Protein AF-A0A8I0L2X0-F1 (afdb_monomer)

Secondary structure (DSSP, 8-state):
-TTS-EEEE--HHHHHHHHTT--EEGGGT-TT--SEEEEEETTT--EEEEEEEETTEEEEEEEEEE--

Organism: NCBI:txid611301

Foldseek 3Di:
DPPAAEDEDADPVVLVCLLVFHKDFCVVGDLPQDFKYWYAHNVPRHTAFIWTQDPVHNRMITTPGGDD

Sequence (68 aa):
LKGLPSIKIKDSHIKKRILNGQKFNKNEFDNKIKDQIVFIDDDSEKVLAIYMVHPTKESEIKPKKVFN

Solvent-accessible surface area (backbone atoms only — not comparable to full-atom values): 4014 Å² total; per-residue (Å²): 119,91,88,62,55,70,47,73,46,74,56,65,68,57,52,53,41,49,66,70,52,52,66,43,54,34,74,82,79,46,80,79,69,79,51,59,40,33,38,24,34,60,88,75,73,42,67,38,32,35,32,27,51,32,95,91,40,85,58,30,30,34,62,75,43,67,52,132

Structure (mmCIF, N/CA/C/O backbone):
data_AF-A0A8I0L2X0-F1
#
_entry.id   AF-A0A8I0L2X0-F1
#
loop_
_atom_site.group_PDB
_atom_site.id
_atom_site.type_symbol
_atom_site.label_atom_id
_atom_site.label_alt_id
_atom_site.label_comp_id
_atom_site.label_asym_id
_atom_site.label_entity_id
_atom_site.label_seq_id
_atom_site.pdbx_PDB_ins_code
_atom_site.Cartn_x
_atom_site.Cartn_y
_atom_site.Cartn_z
_atom_site.occupancy
_atom_site.B_iso_or_equiv
_atom_site.auth_seq_id
_atom_site.auth_comp_id
_atom_site.auth_asym_id
_atom_site.auth_atom_id
_atom_site.pdbx_PDB_model_num
ATOM 1 N N . LEU A 1 1 ? -14.048 0.257 -4.523 1.00 59.56 1 LEU A N 1
ATOM 2 C CA . LEU A 1 1 ? -12.938 -0.583 -4.010 1.00 59.56 1 LEU A CA 1
ATOM 3 C C . LEU A 1 1 ? -13.203 -2.088 -4.099 1.00 59.56 1 LEU A C 1
ATOM 5 O O . LEU A 1 1 ? -12.251 -2.839 -3.948 1.00 59.56 1 LEU A O 1
ATOM 9 N N . LYS A 1 2 ? -14.434 -2.555 -4.381 1.00 53.66 2 LYS A N 1
ATOM 10 C CA . LY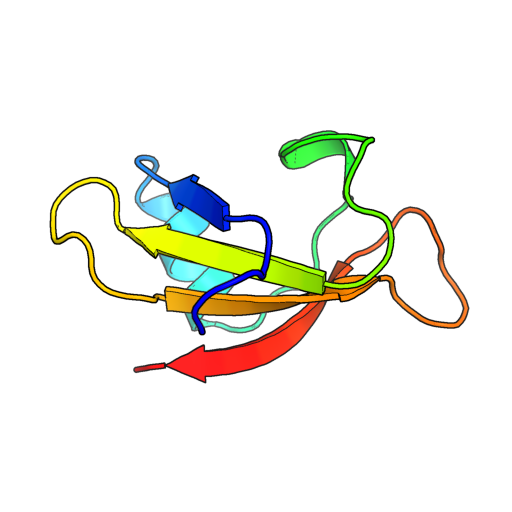S A 1 2 ? -14.678 -3.979 -4.665 1.00 53.66 2 LYS A CA 1
ATOM 11 C C . LYS A 1 2 ? -13.814 -4.429 -5.855 1.00 53.66 2 LYS A C 1
ATOM 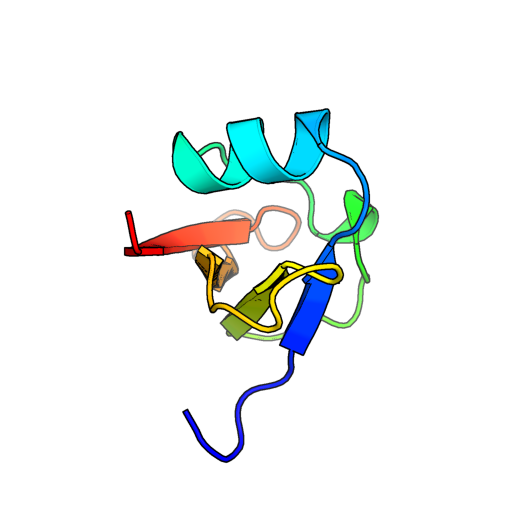13 O O . LYS A 1 2 ? -13.891 -3.807 -6.910 1.00 53.66 2 LYS A O 1
ATOM 18 N N . GLY A 1 3 ? -12.989 -5.457 -5.653 1.00 80.25 3 GLY A N 1
ATOM 19 C CA . GLY A 1 3 ? -12.197 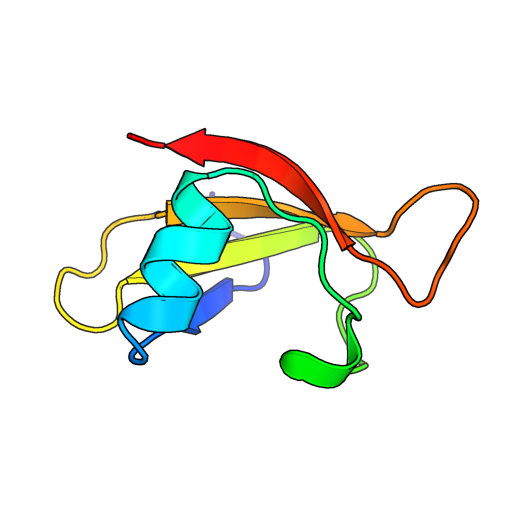-6.113 -6.702 1.00 80.25 3 GLY A CA 1
ATOM 20 C C . GLY A 1 3 ? -10.692 -5.816 -6.719 1.00 80.25 3 GLY A C 1
ATOM 21 O O . GLY A 1 3 ? -9.971 -6.524 -7.413 1.00 80.25 3 GLY A O 1
ATOM 22 N N . LEU A 1 4 ? -10.191 -4.829 -5.964 1.00 85.69 4 LEU A N 1
ATOM 23 C CA . LEU A 1 4 ? -8.739 -4.652 -5.819 1.00 85.69 4 LEU A CA 1
ATOM 24 C C . LEU A 1 4 ? -8.190 -5.591 -4.736 1.00 85.69 4 LEU A C 1
ATOM 26 O O . LEU A 1 4 ? -8.836 -5.732 -3.694 1.00 85.69 4 LEU A O 1
ATOM 30 N N . PRO A 1 5 ? -7.006 -6.199 -4.937 1.00 93.38 5 PRO A N 1
ATOM 31 C CA . PRO A 1 5 ? -6.349 -6.943 -3.875 1.00 93.38 5 PRO A CA 1
ATOM 32 C C . PRO A 1 5 ? -6.005 -5.998 -2.718 1.00 93.38 5 PRO A C 1
ATOM 34 O O . PRO A 1 5 ? -5.703 -4.815 -2.916 1.00 93.38 5 PRO A O 1
ATOM 37 N N . SER A 1 6 ? -6.057 -6.528 -1.502 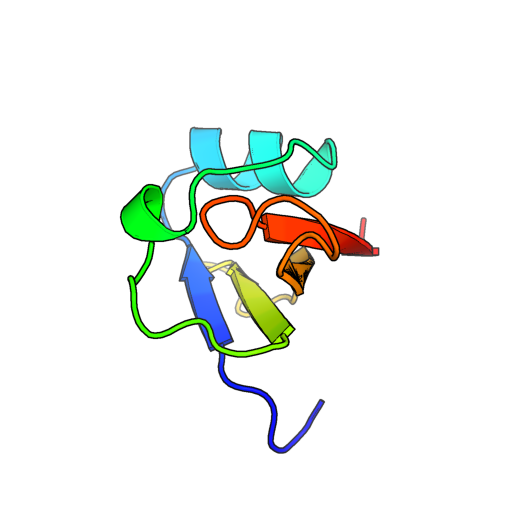1.00 94.56 6 SER A N 1
ATOM 38 C CA . SER A 1 6 ? -5.828 -5.761 -0.282 1.00 94.56 6 SER A CA 1
ATOM 39 C C . SER A 1 6 ? -4.931 -6.506 0.691 1.00 94.56 6 SER A C 1
ATOM 41 O O . SER A 1 6 ? -5.010 -7.729 0.790 1.00 94.56 6 SER A O 1
ATOM 43 N N .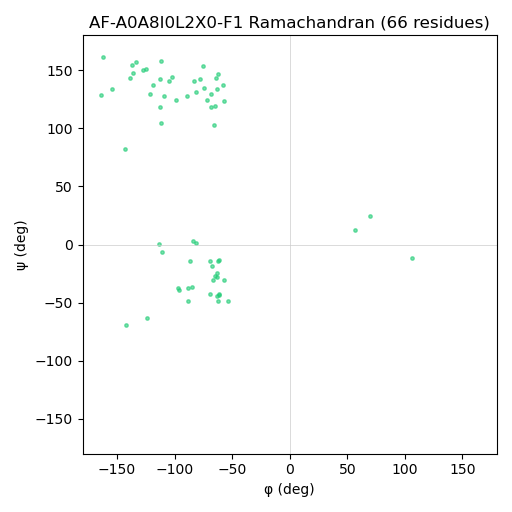 ILE A 1 7 ? -4.136 -5.756 1.448 1.00 95.38 7 ILE A N 1
ATOM 44 C CA . ILE A 1 7 ? -3.296 -6.267 2.530 1.00 95.38 7 ILE A CA 1
ATOM 45 C C . ILE A 1 7 ? -3.710 -5.563 3.816 1.00 95.38 7 ILE A C 1
ATOM 47 O O . ILE A 1 7 ? -3.797 -4.331 3.856 1.00 95.38 7 ILE A O 1
ATOM 51 N N . LYS A 1 8 ? -3.959 -6.353 4.863 1.00 96.25 8 LYS A N 1
ATOM 52 C CA . LYS A 1 8 ? -4.173 -5.831 6.209 1.00 96.25 8 LYS A CA 1
ATOM 53 C C . LYS A 1 8 ? -2.833 -5.553 6.874 1.00 96.25 8 LYS A C 1
ATOM 55 O O . LYS A 1 8 ? -1.930 -6.387 6.846 1.00 96.25 8 LYS A O 1
ATOM 60 N N . ILE A 1 9 ? -2.702 -4.368 7.448 1.00 97.00 9 ILE A N 1
ATOM 61 C CA . ILE A 1 9 ? -1.488 -3.885 8.091 1.00 97.00 9 ILE A CA 1
ATOM 62 C C . ILE A 1 9 ? -1.762 -3.773 9.578 1.00 97.00 9 ILE A C 1
ATOM 64 O O . ILE A 1 9 ? -2.609 -2.988 9.996 1.00 97.00 9 ILE A O 1
ATOM 68 N N . LYS A 1 10 ? -1.008 -4.535 10.367 1.00 96.94 10 LYS A N 1
ATOM 69 C CA . LYS A 1 10 ? -1.075 -4.505 11.830 1.00 96.94 10 LYS A CA 1
ATOM 70 C C . LYS A 1 10 ? 0.010 -3.625 12.451 1.00 96.94 10 LYS A C 1
ATOM 72 O O . LYS A 1 10 ? -0.246 -2.908 13.411 1.00 96.94 10 LYS A O 1
ATOM 77 N N . ASP A 1 11 ? 1.210 -3.636 11.874 1.00 97.38 11 ASP A N 1
ATOM 78 C CA . ASP A 1 11 ? 2.364 -2.894 12.386 1.00 97.38 11 ASP A CA 1
ATOM 79 C C . ASP A 1 11 ? 2.142 -1.370 12.313 1.00 97.38 11 ASP A C 1
ATOM 81 O O . ASP A 1 11 ? 1.971 -0.795 11.234 1.00 97.38 11 ASP A O 1
ATOM 85 N N . SER A 1 12 ? 2.163 -0.703 13.470 1.00 96.56 12 SER A N 1
ATOM 86 C CA . SER A 1 12 ? 1.887 0.732 13.596 1.00 96.56 12 SER A CA 1
ATOM 87 C C . SER A 1 12 ? 2.939 1.623 12.929 1.00 96.56 12 SER A C 1
ATOM 89 O O . SER A 1 12 ? 2.605 2.699 12.420 1.00 96.56 12 SER A O 1
ATOM 91 N N . HIS A 1 13 ? 4.196 1.183 12.868 1.00 97.50 13 HIS A N 1
ATOM 92 C CA . HIS A 1 13 ? 5.257 1.897 12.172 1.00 97.50 13 HIS A CA 1
ATOM 93 C C . HIS A 1 13 ? 5.024 1.851 10.659 1.00 97.50 13 HIS A C 1
ATOM 95 O O . HIS A 1 13 ? 5.114 2.882 9.988 1.00 97.50 13 HIS A O 1
ATOM 101 N N . ILE 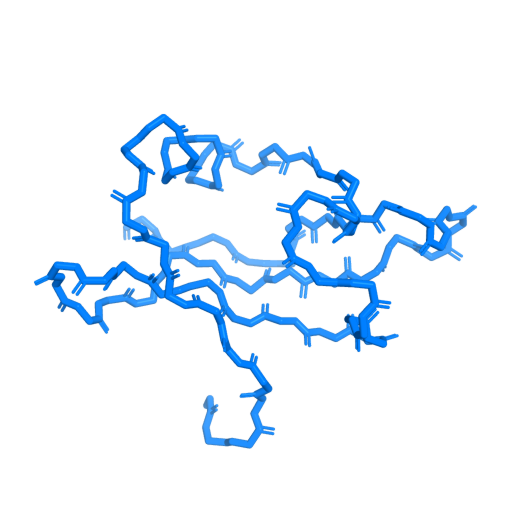A 1 14 ? 4.621 0.697 10.122 1.00 97.38 14 ILE A N 1
ATOM 102 C CA . ILE A 1 14 ? 4.232 0.569 8.713 1.00 97.38 14 ILE A CA 1
ATOM 103 C C . ILE A 1 14 ? 2.995 1.418 8.399 1.00 97.38 14 ILE A C 1
ATOM 105 O O . ILE A 1 14 ? 3.021 2.154 7.412 1.00 97.38 14 ILE A O 1
ATOM 109 N N . LYS A 1 15 ? 1.957 1.414 9.253 1.00 97.44 15 LYS A N 1
ATOM 110 C CA . LYS A 1 15 ? 0.779 2.294 9.082 1.00 97.44 15 LYS A CA 1
ATOM 111 C C . LYS A 1 15 ? 1.194 3.760 8.957 1.00 97.44 15 LYS A C 1
ATOM 113 O O . LYS A 1 15 ? 0.788 4.436 8.016 1.00 97.44 15 LYS A O 1
ATOM 118 N N . LYS A 1 16 ? 2.061 4.243 9.855 1.00 97.50 16 LYS A N 1
ATOM 119 C CA . LYS A 1 16 ? 2.565 5.626 9.826 1.00 97.50 16 LYS A CA 1
ATOM 120 C C . LYS A 1 16 ? 3.331 5.936 8.536 1.00 97.50 16 LYS A C 1
ATOM 122 O O . LYS A 1 16 ? 3.126 6.990 7.942 1.00 97.50 16 LYS A O 1
ATOM 127 N N . ARG A 1 17 ? 4.187 5.019 8.074 1.00 98.12 17 ARG A N 1
ATOM 128 C CA . ARG A 1 17 ? 4.920 5.155 6.802 1.00 98.12 17 ARG A CA 1
ATOM 129 C C . ARG A 1 17 ? 3.969 5.234 5.598 1.00 98.12 17 ARG A C 1
ATOM 131 O O . ARG A 1 17 ? 4.173 6.078 4.726 1.00 98.12 17 ARG A O 1
ATOM 138 N N . ILE A 1 18 ? 2.919 4.407 5.576 1.00 97.81 18 ILE A N 1
ATOM 139 C CA . ILE A 1 18 ? 1.869 4.420 4.542 1.00 97.81 18 ILE A CA 1
ATOM 140 C C . ILE A 1 18 ? 1.120 5.758 4.540 1.00 97.81 18 ILE A C 1
ATOM 142 O O . ILE A 1 18 ? 0.980 6.375 3.486 1.00 97.81 18 ILE A O 1
ATOM 146 N N . LEU A 1 19 ? 0.681 6.233 5.710 1.00 97.00 19 LEU A N 1
ATOM 147 C CA . LEU A 1 19 ? -0.043 7.504 5.850 1.00 97.00 19 LEU A CA 1
ATOM 148 C C . LEU A 1 19 ? 0.823 8.723 5.488 1.00 97.00 19 LEU A C 1
ATOM 150 O O . LEU A 1 19 ? 0.321 9.727 4.996 1.00 97.00 19 LEU A O 1
ATOM 154 N N . ASN A 1 20 ? 2.142 8.615 5.636 1.00 97.50 20 ASN A N 1
ATOM 155 C CA . ASN A 1 20 ? 3.086 9.632 5.171 1.00 97.50 20 ASN A CA 1
ATOM 156 C C . ASN A 1 20 ? 3.412 9.527 3.666 1.00 97.50 20 ASN A C 1
ATOM 158 O O . ASN A 1 20 ? 4.236 10.289 3.163 1.00 97.50 20 ASN A O 1
ATOM 162 N N . GLY A 1 21 ? 2.816 8.576 2.938 1.00 97.38 21 GLY A N 1
ATOM 163 C CA . GLY A 1 21 ? 3.040 8.392 1.504 1.00 97.38 21 GLY A CA 1
ATOM 164 C C . GLY A 1 21 ? 4.434 7.863 1.152 1.00 97.38 21 GLY A C 1
ATOM 165 O O . GLY A 1 21 ? 4.922 8.085 0.041 1.00 97.38 21 GLY A O 1
ATOM 166 N N . GLN A 1 22 ? 5.106 7.171 2.074 1.00 98.00 22 GLN A N 1
ATOM 167 C CA . GLN A 1 22 ? 6.422 6.605 1.789 1.00 98.00 22 GLN A CA 1
ATOM 168 C C . GLN A 1 22 ? 6.327 5.541 0.683 1.00 98.00 22 GLN A C 1
ATOM 170 O O . GLN A 1 22 ? 5.359 4.784 0.617 1.00 98.00 22 GLN A O 1
ATOM 175 N N . LYS A 1 23 ? 7.332 5.467 -0.194 1.00 97.56 23 LYS A N 1
ATOM 176 C CA . LYS A 1 23 ? 7.488 4.348 -1.137 1.00 97.56 23 LYS A CA 1
ATOM 177 C C . LYS A 1 23 ? 8.020 3.115 -0.408 1.00 97.56 23 LYS A C 1
ATOM 179 O O . LYS A 1 23 ? 8.743 3.248 0.578 1.00 97.56 23 LYS A O 1
ATOM 184 N N . PHE A 1 24 ? 7.717 1.938 -0.934 1.00 97.25 24 PHE A N 1
ATOM 185 C CA . PHE A 1 24 ? 8.182 0.673 -0.370 1.00 97.25 24 PHE A CA 1
ATOM 186 C C . PHE A 1 24 ? 8.725 -0.237 -1.455 1.00 97.25 24 PHE A C 1
ATOM 188 O O . PHE A 1 24 ? 8.331 -0.125 -2.618 1.00 97.25 24 PHE A O 1
ATOM 195 N N . ASN A 1 25 ? 9.577 -1.175 -1.065 1.00 95.69 25 ASN A N 1
ATOM 196 C CA . ASN A 1 25 ? 9.846 -2.328 -1.901 1.00 95.69 25 ASN A CA 1
ATOM 197 C C . ASN A 1 25 ? 8.637 -3.279 -1.832 1.00 95.69 25 ASN A C 1
ATOM 199 O O . ASN A 1 25 ? 8.127 -3.555 -0.748 1.00 95.69 25 ASN A O 1
ATOM 203 N N . LYS A 1 26 ? 8.167 -3.800 -2.969 1.00 92.38 26 LYS A N 1
ATOM 204 C CA . LYS A 1 26 ? 7.026 -4.732 -3.011 1.00 92.38 26 LYS A CA 1
ATOM 205 C C . LYS A 1 26 ? 7.263 -5.982 -2.156 1.00 92.38 26 LYS A C 1
ATOM 207 O O . LYS A 1 26 ? 6.319 -6.509 -1.573 1.00 92.38 26 LYS A O 1
ATOM 212 N N . ASN A 1 27 ? 8.526 -6.393 -2.028 1.00 91.25 27 ASN A N 1
ATOM 213 C CA . ASN A 1 27 ? 8.934 -7.562 -1.262 1.00 91.25 27 ASN A CA 1
ATOM 214 C C . ASN A 1 27 ? 8.765 -7.372 0.257 1.00 91.25 27 ASN A C 1
ATOM 216 O O . ASN A 1 27 ? 8.798 -8.358 0.983 1.00 91.25 27 ASN A O 1
ATOM 220 N N . GLU A 1 28 ? 8.563 -6.138 0.744 1.00 93.44 28 GLU A N 1
ATOM 221 C CA . GLU A 1 28 ? 8.201 -5.880 2.149 1.00 93.44 28 GLU A CA 1
ATOM 222 C C . GLU A 1 28 ? 6.789 -6.395 2.495 1.00 93.44 28 GLU A C 1
ATOM 224 O O . GLU A 1 28 ? 6.485 -6.562 3.673 1.00 93.44 28 GLU A O 1
ATOM 229 N N . PHE A 1 29 ? 5.927 -6.649 1.499 1.00 90.56 29 PHE A N 1
ATOM 230 C CA . PHE A 1 29 ? 4.539 -7.073 1.716 1.00 90.56 29 PHE A CA 1
ATOM 231 C C . PHE A 1 29 ? 4.206 -8.387 1.007 1.00 90.56 29 PHE A C 1
ATOM 233 O O . PHE A 1 29 ? 3.870 -9.373 1.656 1.00 90.56 29 PHE A O 1
ATOM 240 N N . ASP A 1 30 ? 4.275 -8.391 -0.327 1.00 78.88 30 ASP A N 1
ATOM 241 C CA . ASP A 1 30 ? 4.065 -9.563 -1.178 1.00 78.88 30 ASP A CA 1
ATOM 242 C C . ASP A 1 30 ? 4.623 -9.272 -2.582 1.00 78.88 30 ASP A C 1
ATOM 244 O O . ASP A 1 30 ? 4.264 -8.288 -3.238 1.00 78.88 30 ASP A O 1
ATOM 248 N N . ASN A 1 31 ? 5.459 -10.174 -3.093 1.00 73.69 31 ASN A N 1
ATOM 249 C CA . ASN A 1 31 ? 6.021 -10.092 -4.443 1.00 73.69 31 ASN A CA 1
ATOM 250 C C . ASN A 1 31 ? 4.951 -10.157 -5.549 1.00 73.69 31 ASN A C 1
ATOM 252 O O . ASN A 1 31 ? 5.250 -9.850 -6.705 1.00 73.69 31 ASN A O 1
ATOM 256 N N . LYS A 1 32 ? 3.716 -10.562 -5.222 1.00 80.50 32 LYS A N 1
ATOM 257 C CA . LYS A 1 32 ? 2.593 -10.712 -6.160 1.00 80.50 32 LYS A CA 1
ATOM 258 C C . LYS A 1 32 ? 1.817 -9.422 -6.436 1.00 80.50 32 LYS A C 1
ATOM 260 O O . LYS A 1 32 ? 0.838 -9.472 -7.182 1.00 80.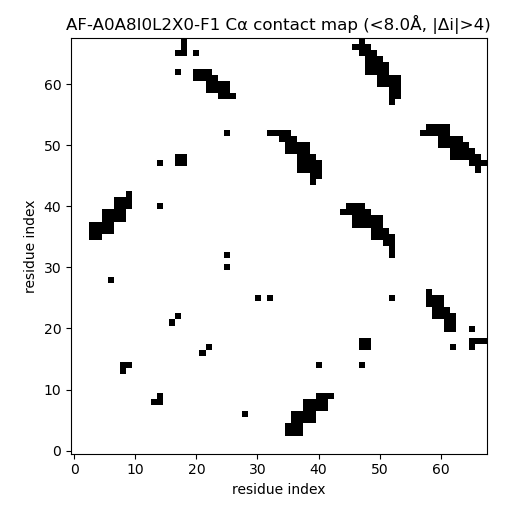50 32 LYS A O 1
ATOM 265 N N . ILE A 1 33 ? 2.221 -8.272 -5.891 1.00 87.69 33 ILE A N 1
ATOM 266 C CA . ILE A 1 33 ? 1.615 -6.981 -6.249 1.00 87.69 33 ILE A CA 1
ATOM 267 C C . ILE A 1 33 ? 1.940 -6.673 -7.721 1.00 87.69 33 ILE A C 1
ATOM 269 O O . ILE A 1 33 ? 3.061 -6.293 -8.052 1.00 87.69 33 ILE A O 1
ATOM 273 N N . LYS A 1 34 ? 0.958 -6.876 -8.610 1.00 86.50 34 LYS A N 1
ATOM 274 C CA . LYS A 1 34 ? 1.129 -6.714 -10.066 1.00 86.50 34 LYS A CA 1
ATOM 275 C C . LYS A 1 34 ? 0.877 -5.298 -10.566 1.00 86.50 34 LYS A C 1
ATOM 277 O O . LYS A 1 34 ? 1.549 -4.864 -11.489 1.00 86.50 34 LYS A O 1
ATOM 282 N N . ASP A 1 35 ? -0.108 -4.614 -9.992 1.00 91.81 35 ASP A N 1
ATOM 283 C CA . ASP A 1 35 ? -0.510 -3.290 -10.470 1.00 91.81 35 ASP A CA 1
ATOM 284 C C . ASP A 1 35 ? -0.881 -2.375 -9.305 1.00 91.81 35 ASP A C 1
ATOM 286 O O . ASP A 1 35 ? -0.119 -1.474 -8.967 1.00 91.81 35 ASP A O 1
ATOM 290 N N . GLN A 1 36 ? -1.996 -2.650 -8.622 1.00 94.31 36 GLN A N 1
ATOM 291 C CA . GLN A 1 36 ? -2.471 -1.866 -7.480 1.00 94.31 36 GLN A CA 1
ATOM 292 C C . GLN A 1 36 ? -2.739 -2.742 -6.262 1.00 94.31 36 GLN A C 1
ATOM 294 O O . GLN A 1 36 ? -3.124 -3.901 -6.401 1.00 94.31 36 GLN A O 1
ATOM 299 N N . ILE A 1 37 ? -2.570 -2.164 -5.074 1.00 96.25 37 ILE A N 1
ATOM 300 C CA . ILE A 1 37 ? -2.898 -2.795 -3.795 1.00 96.25 37 ILE A CA 1
ATOM 301 C C . ILE A 1 37 ? -3.563 -1.783 -2.863 1.00 96.25 37 ILE A C 1
ATOM 303 O O . ILE A 1 37 ? -3.208 -0.601 -2.852 1.00 96.25 37 ILE A O 1
ATOM 307 N N . VAL A 1 38 ? -4.540 -2.244 -2.088 1.00 96.75 38 VAL A N 1
ATOM 308 C CA . VAL A 1 38 ? -5.173 -1.462 -1.023 1.00 96.75 38 VAL A CA 1
ATOM 309 C C . VAL A 1 38 ? -4.553 -1.850 0.314 1.00 96.75 38 VAL A C 1
ATOM 311 O O . VAL A 1 38 ? -4.582 -3.019 0.690 1.00 96.75 38 VAL A O 1
ATOM 314 N N . PHE A 1 39 ? -4.029 -0.878 1.051 1.00 96.69 39 PHE A N 1
ATOM 315 C CA . PHE A 1 39 ? -3.644 -1.083 2.442 1.00 96.69 39 PHE A CA 1
ATOM 316 C C . PHE A 1 39 ? -4.825 -0.781 3.355 1.00 96.69 39 PHE A C 1
ATOM 318 O O . PHE A 1 39 ? -5.436 0.286 3.257 1.00 96.69 39 PHE A O 1
ATOM 325 N N . ILE A 1 40 ? -5.134 -1.731 4.231 1.00 96.94 40 ILE A N 1
ATOM 326 C CA . ILE A 1 40 ? -6.224 -1.662 5.204 1.00 96.94 40 ILE A CA 1
ATOM 327 C C . ILE A 1 40 ? -5.609 -1.758 6.598 1.00 96.94 40 ILE A C 1
ATOM 329 O O . ILE A 1 40 ? -4.699 -2.550 6.823 1.00 96.94 40 ILE A O 1
ATOM 333 N N . ASP A 1 41 ? -6.082 -0.938 7.522 1.00 97.38 41 ASP A N 1
ATOM 334 C CA . ASP A 1 41 ? -5.772 -1.060 8.938 1.00 97.38 41 ASP A CA 1
ATOM 335 C C . ASP A 1 41 ? -6.432 -2.326 9.502 1.00 97.38 41 ASP A C 1
ATOM 337 O O . ASP A 1 41 ? -7.656 -2.440 9.478 1.00 97.38 41 ASP A O 1
ATOM 341 N N . ASP A 1 42 ? -5.626 -3.265 10.001 1.00 97.44 42 ASP A N 1
ATOM 342 C CA . ASP A 1 42 ? -6.109 -4.535 10.564 1.00 97.44 42 ASP A CA 1
ATOM 343 C C . ASP A 1 42 ? -6.985 -4.340 11.814 1.00 97.44 42 ASP A C 1
ATOM 345 O O . ASP A 1 42 ? -7.870 -5.148 12.069 1.00 97.44 42 ASP A O 1
ATOM 349 N N . ASP A 1 43 ? -6.781 -3.255 12.570 1.00 96.56 43 ASP A N 1
ATOM 350 C CA . ASP A 1 43 ? -7.504 -3.023 13.826 1.00 96.56 43 ASP A CA 1
ATOM 351 C C . ASP A 1 43 ? -8.868 -2.355 13.596 1.00 96.56 43 ASP A C 1
ATOM 353 O O . ASP A 1 43 ? -9.834 -2.626 14.308 1.00 96.56 43 ASP A O 1
ATOM 357 N N . SER A 1 44 ? -8.953 -1.446 12.618 1.00 96.38 44 SER A N 1
ATOM 358 C CA . SER A 1 44 ? -10.146 -0.617 12.387 1.00 96.38 44 SER A CA 1
ATOM 359 C C . SER A 1 44 ? -10.907 -0.941 11.102 1.00 96.38 44 SER A C 1
ATOM 361 O O . SER A 1 44 ? -11.960 -0.350 10.859 1.00 96.38 44 SER A O 1
ATOM 363 N N . GLU A 1 45 ? -10.372 -1.833 10.262 1.00 95.56 45 GLU A N 1
ATOM 364 C CA . GLU A 1 45 ? -10.853 -2.150 8.905 1.00 95.56 45 GLU A CA 1
ATOM 365 C C . GLU A 1 45 ? -10.919 -0.930 7.965 1.00 95.56 45 GLU A C 1
ATOM 367 O O . GLU A 1 45 ? -11.496 -0.981 6.873 1.00 95.56 45 GLU A O 1
ATOM 372 N N . LYS A 1 46 ? -10.313 0.197 8.359 1.00 95.62 46 LYS A N 1
ATOM 373 C CA . LYS A 1 46 ? -10.269 1.411 7.546 1.00 95.62 46 LYS A CA 1
ATOM 374 C C . LYS A 1 46 ? -9.226 1.281 6.449 1.00 95.62 46 LYS A C 1
ATOM 376 O O . LYS A 1 46 ? -8.129 0.769 6.646 1.00 95.62 46 LYS A O 1
ATOM 381 N N . VAL A 1 47 ? -9.548 1.820 5.281 1.00 96.75 47 VAL A N 1
ATOM 382 C CA . VAL A 1 47 ? -8.588 1.942 4.182 1.00 96.75 47 VAL A CA 1
ATOM 383 C C . VAL A 1 47 ? -7.567 3.023 4.529 1.00 96.75 47 VAL A C 1
ATOM 385 O O . VAL A 1 47 ? -7.949 4.161 4.773 1.00 96.75 47 VAL A O 1
ATOM 388 N N . LEU A 1 48 ? -6.281 2.671 4.502 1.00 97.31 48 LEU A N 1
ATOM 389 C CA . LEU A 1 48 ? -5.159 3.586 4.732 1.00 97.31 48 LEU A CA 1
ATOM 390 C C . LEU A 1 48 ? -4.717 4.254 3.428 1.00 97.31 48 LEU A C 1
ATOM 392 O O . LEU A 1 48 ? -4.530 5.466 3.355 1.00 97.31 48 LEU A O 1
ATOM 396 N N . ALA A 1 49 ? -4.527 3.458 2.374 1.00 97.69 49 ALA A N 1
ATOM 397 C CA . ALA A 1 49 ? -4.025 3.948 1.095 1.00 97.69 49 ALA A CA 1
ATOM 398 C C . ALA A 1 49 ? -4.296 2.974 -0.055 1.00 97.69 49 ALA A C 1
ATOM 400 O O . ALA A 1 49 ? -4.492 1.777 0.141 1.00 97.69 49 ALA A O 1
ATOM 401 N N . ILE A 1 50 ? -4.232 3.492 -1.279 1.00 97.31 50 ILE A N 1
ATOM 402 C CA . ILE A 1 50 ? -4.065 2.715 -2.505 1.00 97.31 50 ILE A CA 1
ATOM 403 C C . ILE A 1 50 ? -2.656 2.984 -3.019 1.00 97.31 50 ILE A C 1
ATOM 405 O O . ILE A 1 50 ? -2.267 4.140 -3.208 1.00 97.31 50 ILE A O 1
ATOM 409 N N . TYR A 1 51 ? -1.910 1.917 -3.270 1.00 97.25 51 TYR A N 1
ATOM 410 C CA . TYR A 1 51 ? -0.577 1.947 -3.858 1.00 97.25 51 TYR A CA 1
ATOM 411 C C . TYR A 1 51 ? -0.600 1.336 -5.254 1.00 97.25 51 TYR A C 1
ATOM 413 O O . TYR A 1 51 ? -1.496 0.559 -5.586 1.00 97.25 51 TYR A O 1
ATOM 421 N N . MET A 1 52 ? 0.388 1.699 -6.067 1.00 95.88 52 MET A N 1
ATOM 422 C CA . MET A 1 52 ? 0.624 1.090 -7.371 1.00 95.88 52 MET A CA 1
ATOM 423 C C . MET A 1 52 ? 2.106 0.816 -7.609 1.00 95.88 52 MET A C 1
ATOM 425 O O . MET A 1 52 ? 2.957 1.500 -7.032 1.00 95.88 52 MET A O 1
ATOM 429 N N . VAL A 1 53 ? 2.412 -0.157 -8.466 1.00 95.75 53 VAL A N 1
ATOM 430 C CA . VAL A 1 53 ? 3.786 -0.434 -8.908 1.00 95.75 53 VAL A CA 1
ATOM 431 C C . VAL A 1 53 ? 4.377 0.824 -9.551 1.00 95.75 53 VAL A C 1
ATOM 433 O O . VAL A 1 53 ? 3.709 1.564 -10.279 1.00 95.75 53 VAL A O 1
ATOM 436 N N . HIS A 1 54 ? 5.632 1.132 -9.228 1.00 95.38 54 HIS A N 1
ATOM 437 C CA . HIS A 1 54 ? 6.321 2.280 -9.796 1.00 95.38 54 HIS A CA 1
ATOM 438 C C . HIS A 1 54 ? 6.583 2.034 -11.294 1.00 95.38 54 HIS A C 1
ATOM 440 O O . HIS A 1 54 ? 7.178 1.016 -11.638 1.00 95.38 54 HIS A O 1
ATOM 446 N N . PRO A 1 55 ? 6.231 2.972 -12.196 1.00 90.19 55 PRO A N 1
ATOM 447 C CA . PRO A 1 55 ? 6.239 2.724 -13.645 1.00 90.19 55 PRO A CA 1
ATOM 448 C C . PRO A 1 55 ? 7.628 2.425 -14.223 1.00 90.19 55 PRO A C 1
ATOM 450 O O . PRO A 1 55 ? 7.744 1.794 -15.261 1.00 90.19 55 PRO A O 1
ATOM 453 N N . THR A 1 56 ? 8.683 2.895 -13.558 1.00 93.31 56 THR A N 1
ATOM 454 C CA . THR A 1 56 ? 10.081 2.695 -13.976 1.00 93.31 56 THR A CA 1
ATOM 455 C C . THR A 1 56 ? 10.892 1.821 -13.019 1.00 93.31 56 THR A C 1
ATOM 457 O O . THR A 1 56 ? 12.084 1.628 -13.230 1.00 93.31 56 THR A O 1
ATOM 460 N N . LYS A 1 57 ? 10.283 1.331 -11.931 1.00 94.00 57 LYS A N 1
ATOM 461 C CA . LYS A 1 57 ? 10.968 0.552 -10.892 1.00 94.00 57 LYS A CA 1
ATOM 462 C C . LYS A 1 57 ? 10.041 -0.547 -10.384 1.00 94.00 57 LYS A C 1
ATOM 464 O O . LYS A 1 57 ? 9.400 -0.393 -9.353 1.00 94.00 57 LYS A O 1
ATOM 469 N N . GLU A 1 58 ? 9.971 -1.664 -11.095 1.00 90.44 58 GLU A N 1
ATO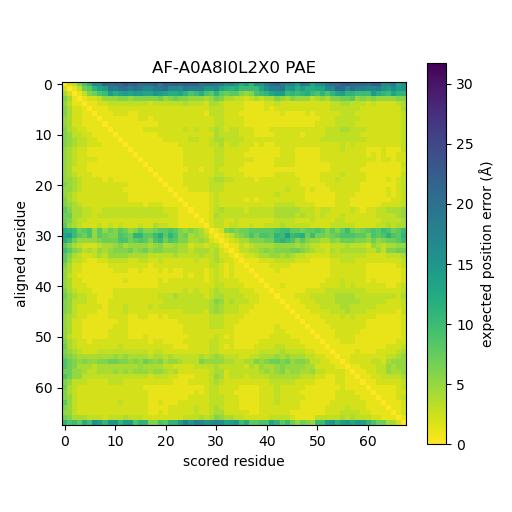M 470 C CA . GLU A 1 58 ? 8.997 -2.737 -10.827 1.00 90.44 58 GLU A CA 1
ATOM 471 C C . GLU A 1 58 ? 9.114 -3.404 -9.444 1.00 90.44 58 GLU A C 1
ATOM 473 O O . GLU A 1 58 ? 8.235 -4.169 -9.042 1.00 90.44 58 GLU A O 1
ATOM 478 N N . SER A 1 59 ? 10.212 -3.174 -8.722 1.00 93.00 59 SER A N 1
ATOM 479 C CA . SER A 1 59 ? 10.397 -3.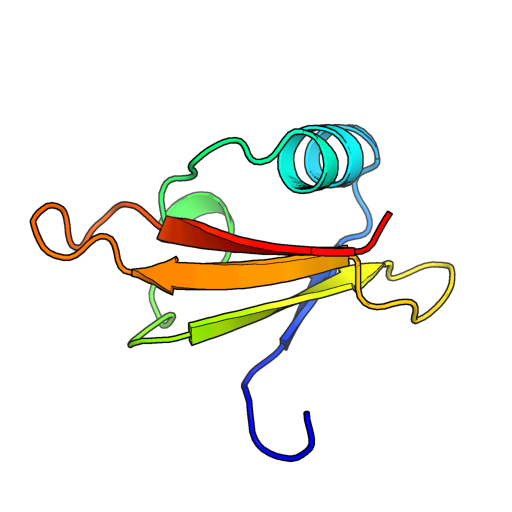612 -7.336 1.00 93.00 59 SER A CA 1
ATOM 480 C C . SER A 1 59 ? 9.845 -2.623 -6.309 1.00 93.00 59 SER A C 1
ATOM 482 O O . SER A 1 59 ? 9.700 -2.995 -5.150 1.00 93.00 59 SER A O 1
ATOM 484 N N . GLU A 1 60 ? 9.525 -1.389 -6.699 1.00 95.56 60 GLU A N 1
ATOM 485 C CA . GLU A 1 60 ? 8.969 -0.364 -5.819 1.00 95.56 60 GLU A CA 1
ATOM 486 C C . GLU A 1 60 ? 7.457 -0.219 -6.030 1.00 95.56 60 GLU A C 1
ATOM 488 O O . GLU A 1 60 ? 6.948 -0.255 -7.151 1.00 95.56 60 GLU A O 1
ATOM 493 N N . ILE A 1 61 ? 6.738 0.042 -4.943 1.00 97.12 61 ILE A N 1
ATOM 494 C CA . ILE A 1 61 ? 5.365 0.542 -4.962 1.00 97.12 61 ILE A CA 1
ATOM 495 C C . ILE A 1 61 ? 5.333 1.972 -4.421 1.00 97.12 61 ILE A C 1
ATOM 497 O O . ILE A 1 61 ? 6.058 2.333 -3.488 1.00 97.12 61 ILE A O 1
ATOM 501 N N . LYS A 1 62 ? 4.480 2.807 -5.013 1.00 97.44 62 LYS A N 1
ATOM 502 C CA . LYS A 1 62 ? 4.298 4.212 -4.636 1.00 97.44 62 LYS A CA 1
ATOM 503 C C . LYS A 1 62 ? 2.831 4.512 -4.317 1.00 97.44 62 LYS A C 1
ATOM 505 O O . LYS A 1 62 ? 1.952 3.869 -4.901 1.00 97.44 62 LYS A O 1
ATOM 510 N N . PRO A 1 63 ? 2.543 5.491 -3.440 1.00 97.44 63 PRO A N 1
ATOM 511 C CA . PRO A 1 63 ? 1.167 5.870 -3.161 1.00 97.44 63 PRO A CA 1
ATOM 512 C C . PRO A 1 63 ? 0.503 6.411 -4.429 1.00 97.44 63 PRO A C 1
ATOM 514 O O . PRO A 1 63 ? 1.058 7.244 -5.148 1.00 97.44 63 PRO A O 1
ATOM 517 N N . LYS A 1 64 ? -0.711 5.932 -4.685 1.00 97.06 64 LYS A N 1
ATOM 518 C CA . LYS A 1 64 ? -1.650 6.512 -5.648 1.00 97.06 64 LYS A CA 1
ATOM 519 C C . LYS A 1 64 ? -2.636 7.438 -4.938 1.00 97.06 64 LYS A C 1
ATOM 521 O O . LYS A 1 64 ? -2.973 8.490 -5.469 1.00 97.06 64 LYS A O 1
ATOM 526 N N . LYS A 1 65 ? -3.092 7.047 -3.743 1.00 97.25 65 LYS A N 1
ATOM 527 C CA . LYS A 1 65 ? -3.946 7.855 -2.865 1.00 97.25 65 LYS A CA 1
ATOM 528 C C . LYS A 1 65 ? -3.759 7.428 -1.413 1.00 97.25 65 LYS A C 1
ATOM 530 O O . LYS A 1 65 ? -3.811 6.236 -1.137 1.00 97.25 65 LYS A O 1
ATOM 535 N N . VAL A 1 66 ? -3.595 8.386 -0.510 1.00 97.31 66 VAL A N 1
ATOM 536 C CA . VAL A 1 66 ? -3.624 8.167 0.943 1.00 97.31 66 VAL A CA 1
ATOM 537 C C . VAL A 1 66 ? -4.956 8.690 1.478 1.00 97.31 66 VAL A C 1
ATOM 539 O O . VAL A 1 66 ? -5.466 9.696 0.978 1.00 97.31 66 VAL A O 1
ATOM 542 N N . PHE A 1 67 ? -5.542 7.980 2.435 1.00 92.81 67 PHE A N 1
ATOM 543 C CA . PHE A 1 67 ? -6.775 8.357 3.113 1.00 92.81 67 PHE A CA 1
ATOM 544 C C . PHE A 1 67 ? -6.404 8.695 4.560 1.00 92.81 67 PHE A C 1
ATOM 546 O O . PHE A 1 67 ? -6.076 7.799 5.334 1.00 92.81 67 PHE A O 1
ATOM 553 N N . ASN A 1 68 ? -6.381 9.991 4.874 1.00 73.12 68 ASN A N 1
ATOM 554 C CA . ASN A 1 68 ? -6.238 10.485 6.246 1.00 73.12 68 ASN A CA 1
ATOM 555 C C . ASN A 1 68 ? -7.592 10.502 6.955 1.00 73.12 68 ASN A C 1
ATOM 557 O O . ASN A 1 68 ? -8.604 10.761 6.261 1.00 73.12 68 ASN A O 1
#

Nearest PDB structures (foldseek):
  1k8w-assembly1_A  TM=6.484E-01  e=3.149E-02  Escherichia coli
  2cww-assembly2_B  TM=6.048E-01  e=1.433E+00  Thermus thermophilus HB8
  2cww-assembly1_A-2  TM=6.048E-01  e=2.449E+00  Thermus thermophilus HB8
  1wxw-assembly1_A  TM=5.723E-01  e=3.201E+00  Thermus thermophilus HB8
  4v32-assembly3_C  TM=5.580E-01  e=2.290E+00  Magnetospirillum gryphiswaldense MSR-1

Mean predicted aligned error: 3.09 Å

pLDDT: mean 92.92, std 8.4, range [53.66, 98.12]

Radius of gyration: 10.89 Å; Cα contacts (8 Å, |Δi|>4): 124; chains: 1; bounding box: 26×21×28 Å